Protein AF-A0A2S6TQC3-F1 (afdb_monomer_lite)

pLDDT: mean 96.2, std 5.89, range [50.94, 98.81]

Sequence (168 aa):
MTVRPLAVIIGCESFDFSDSEVEFFTKYNPFGLILFERNCRDQKQISALTHRFRSLVNRRDAPVLIDQEGGRVARLRPPNWRSMPPAIVFGQLFGKNIKVAEAAIKLNYRLIAEDLRLCGININCAPVLDLPIPGADDVIGDRALGSDAAQVVLLGLASCGGLASGGV

Structure (mmCIF, N/CA/C/O backbone):
data_AF-A0A2S6TQC3-F1
#
_entry.id   AF-A0A2S6TQC3-F1
#
loop_
_atom_site.group_PDB
_atom_site.id
_atom_site.type_symbol
_atom_site.label_atom_id
_atom_site.label_alt_id
_atom_site.label_comp_id
_atom_site.label_asym_id
_atom_site.label_entity_id
_atom_site.label_seq_id
_atom_site.pdbx_PDB_ins_code
_atom_site.Cartn_x
_atom_site.Cartn_y
_atom_site.Cartn_z
_atom_site.occupancy
_atom_site.B_iso_or_equiv
_atom_site.auth_seq_id
_atom_site.auth_comp_id
_atom_site.auth_asym_id
_atom_site.auth_atom_id
_atom_site.pdbx_PDB_model_num
ATOM 1 N N . MET A 1 1 ? -21.335 -14.752 19.919 1.00 50.94 1 MET A N 1
ATOM 2 C CA . MET A 1 1 ? -21.680 -15.069 18.516 1.00 50.94 1 MET A CA 1
ATOM 3 C C . MET A 1 1 ? -20.727 -14.295 17.626 1.00 50.94 1 MET A C 1
ATOM 5 O O . MET A 1 1 ? -20.636 -13.086 17.784 1.00 50.94 1 MET A O 1
ATOM 9 N N . THR A 1 2 ? -19.962 -14.962 16.765 1.00 56.38 2 THR A N 1
ATOM 10 C CA . THR A 1 2 ? -19.104 -14.293 15.779 1.00 56.38 2 THR A CA 1
ATOM 11 C C . THR A 1 2 ? -19.991 -13.709 14.682 1.00 56.38 2 THR A C 1
ATOM 13 O O . THR A 1 2 ? -20.508 -14.429 13.831 1.00 56.38 2 THR A O 1
ATOM 16 N N . VAL A 1 3 ? -20.226 -12.399 14.747 1.00 70.19 3 VAL A N 1
ATOM 17 C CA . VAL A 1 3 ? -20.947 -11.656 13.709 1.00 70.19 3 VAL A CA 1
ATOM 18 C C . VAL A 1 3 ? -20.105 -11.718 12.437 1.00 70.19 3 VAL A C 1
ATOM 20 O O . VAL A 1 3 ? -18.925 -11.363 12.468 1.00 70.19 3 VAL A O 1
ATOM 23 N N . ARG A 1 4 ? -20.678 -12.207 11.329 1.00 87.62 4 ARG A N 1
ATOM 24 C CA . ARG A 1 4 ? -19.997 -12.182 10.025 1.00 87.62 4 ARG A CA 1
ATOM 25 C C . ARG A 1 4 ? -19.600 -10.736 9.701 1.00 87.62 4 ARG A C 1
ATOM 27 O O . ARG A 1 4 ? -20.445 -9.861 9.888 1.00 87.62 4 ARG A O 1
ATOM 34 N N . PRO A 1 5 ? -18.369 -10.475 9.229 1.00 93.88 5 PRO A N 1
ATOM 35 C CA . PRO A 1 5 ? -17.974 -9.117 8.896 1.00 93.88 5 PRO A CA 1
ATOM 36 C C . PRO A 1 5 ? -18.886 -8.519 7.825 1.00 93.88 5 PRO A C 1
ATOM 38 O O . PRO A 1 5 ? -19.276 -9.221 6.887 1.00 93.88 5 PRO A O 1
ATOM 41 N N . LEU A 1 6 ? -19.200 -7.229 7.936 1.00 95.31 6 LEU A N 1
ATOM 42 C CA . LEU A 1 6 ? -19.865 -6.514 6.847 1.00 95.31 6 LEU A CA 1
ATOM 43 C C . LEU A 1 6 ? -18.926 -6.417 5.646 1.00 95.31 6 LEU A C 1
ATOM 45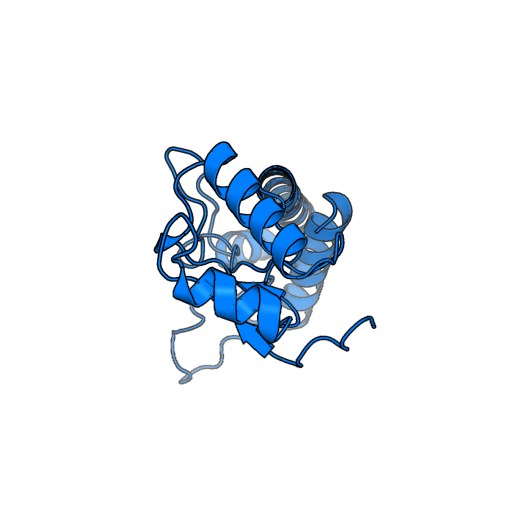 O O . LEU A 1 6 ? -17.730 -6.199 5.815 1.00 95.31 6 LEU A O 1
ATOM 49 N N . ALA A 1 7 ? -19.471 -6.505 4.433 1.00 96.12 7 ALA A N 1
ATOM 50 C CA . ALA A 1 7 ? -18.724 -6.365 3.181 1.00 96.12 7 ALA A CA 1
ATOM 51 C C . ALA A 1 7 ? -18.362 -4.893 2.881 1.00 96.12 7 ALA A C 1
ATOM 53 O O . ALA A 1 7 ? -18.694 -4.359 1.827 1.00 96.12 7 ALA A O 1
ATOM 54 N N . VAL A 1 8 ? -17.721 -4.221 3.840 1.00 96.88 8 VAL A N 1
ATOM 55 C CA . VAL A 1 8 ? -17.312 -2.815 3.768 1.00 96.88 8 VAL A CA 1
ATOM 56 C C . VAL A 1 8 ? -15.875 -2.684 4.257 1.00 96.88 8 VAL A C 1
ATOM 58 O O . VAL A 1 8 ? -15.522 -3.208 5.314 1.00 96.88 8 VAL A O 1
ATOM 61 N N . ILE A 1 9 ? -15.062 -1.957 3.495 1.00 98.25 9 ILE A N 1
ATOM 62 C CA . ILE A 1 9 ? -13.759 -1.447 3.923 1.00 98.25 9 ILE A CA 1
ATOM 63 C C . ILE A 1 9 ? -13.948 0.036 4.215 1.00 98.25 9 ILE A C 1
ATOM 65 O O . ILE A 1 9 ? -14.501 0.759 3.388 1.00 98.25 9 ILE A O 1
ATOM 69 N N . ILE A 1 10 ? -13.526 0.479 5.392 1.00 97.44 10 ILE A N 1
ATOM 70 C CA . ILE A 1 10 ? -13.772 1.844 5.863 1.00 97.44 10 ILE A CA 1
ATOM 71 C C . ILE A 1 10 ? -12.462 2.509 6.275 1.00 97.44 10 ILE A C 1
ATOM 73 O O . ILE A 1 10 ? -11.521 1.824 6.660 1.00 97.44 10 ILE A O 1
ATOM 77 N N . GLY A 1 11 ? -12.373 3.831 6.146 1.00 97.62 11 GLY A N 1
ATOM 78 C CA . GLY A 1 11 ? -11.247 4.606 6.670 1.00 97.62 11 GLY A CA 1
ATOM 79 C C . GLY A 1 11 ? -11.509 5.123 8.082 1.00 97.62 11 GLY A C 1
ATOM 80 O O . GLY A 1 11 ? -12.584 4.913 8.637 1.00 97.62 11 GLY A O 1
ATOM 81 N N . CYS A 1 12 ? -10.537 5.847 8.631 1.00 97.44 12 CYS A N 1
ATOM 82 C CA . CYS A 1 12 ? -10.700 6.618 9.862 1.00 97.44 12 CYS A CA 1
ATOM 83 C C . CYS A 1 12 ? -10.281 8.079 9.665 1.00 97.44 12 CYS A C 1
ATOM 85 O O . CYS A 1 12 ? -9.607 8.439 8.684 1.00 97.44 12 CYS A O 1
ATOM 87 N N . GLU A 1 13 ? -10.702 8.941 10.582 1.00 97.31 13 GLU A N 1
ATOM 88 C CA . GLU A 1 13 ? -10.504 10.384 10.444 1.00 97.31 13 GLU A CA 1
ATOM 89 C C . GLU A 1 13 ? -9.070 10.823 10.757 1.00 97.31 13 GLU A C 1
ATOM 91 O O . GLU A 1 13 ? -8.520 11.657 10.038 1.00 97.31 13 GLU A O 1
ATOM 96 N N . SER A 1 14 ? -8.445 10.239 11.784 1.00 97.50 14 SER A N 1
ATOM 97 C CA . SER A 1 14 ? -7.204 10.761 12.376 1.00 97.50 14 SER A CA 1
ATOM 98 C C . SER A 1 14 ? -6.172 9.663 12.689 1.00 97.50 14 SER A C 1
ATOM 100 O O . SER A 1 14 ? -6.230 8.558 12.143 1.00 97.50 14 SER A O 1
ATOM 102 N N . PHE A 1 15 ? -5.189 9.979 13.537 1.00 97.75 15 PHE A N 1
ATOM 103 C CA . PHE A 1 15 ? -4.133 9.075 14.014 1.00 97.75 15 PHE A CA 1
ATOM 104 C C . PHE A 1 15 ? -4.607 8.066 15.068 1.00 97.75 15 PHE A C 1
ATOM 106 O O . PHE A 1 15 ? -3.864 7.148 15.415 1.00 97.75 15 PHE A O 1
ATOM 113 N N . ASP A 1 16 ? -5.808 8.253 15.604 1.00 98.00 16 ASP A N 1
ATOM 114 C CA . ASP A 1 16 ? -6.462 7.324 16.515 1.00 98.00 16 ASP A CA 1
ATOM 115 C C . ASP A 1 16 ? -7.981 7.390 16.329 1.00 98.00 16 ASP A C 1
ATOM 117 O O . ASP A 1 16 ? -8.483 8.315 15.685 1.00 98.00 16 ASP A O 1
ATOM 121 N N . PHE A 1 17 ? -8.695 6.407 16.871 1.00 98.44 17 PHE A N 1
ATOM 122 C CA . PHE A 1 17 ? -10.147 6.325 16.752 1.00 98.44 17 PHE A CA 1
ATOM 123 C C . PHE A 1 17 ? -10.856 7.201 17.780 1.00 98.44 17 PHE A C 1
ATOM 125 O O . PHE A 1 17 ? -10.575 7.122 18.982 1.00 98.44 17 PHE A O 1
ATOM 132 N N . SER A 1 18 ? -11.817 7.973 17.287 1.00 98.31 18 SER A N 1
ATOM 133 C CA . SER A 1 18 ? -12.850 8.640 18.075 1.00 98.31 18 SER A CA 1
ATOM 134 C C . SER A 1 18 ? -13.798 7.632 18.735 1.00 98.31 18 SER A C 1
ATOM 136 O O . SER A 1 18 ? -13.870 6.464 18.345 1.00 98.31 18 SER A O 1
ATOM 138 N N . ASP A 1 19 ? -14.573 8.086 19.720 1.00 98.38 19 ASP A N 1
ATOM 139 C CA . ASP A 1 19 ? -15.548 7.232 20.409 1.00 98.38 19 ASP A CA 1
ATOM 140 C C . ASP A 1 19 ? -16.627 6.687 19.455 1.00 98.38 19 ASP A C 1
ATOM 142 O O . ASP A 1 19 ? -17.037 5.531 19.577 1.00 98.38 19 ASP A O 1
ATOM 146 N N . SER A 1 20 ? -17.037 7.475 18.455 1.00 98.06 20 SER A N 1
ATOM 147 C CA . SER A 1 20 ? -18.008 7.050 17.440 1.00 98.06 20 SER A CA 1
ATOM 148 C C . SER A 1 20 ? -17.445 5.969 16.514 1.00 98.06 20 SER A C 1
ATOM 150 O O . SER A 1 20 ? -18.141 5.001 16.206 1.00 98.06 20 SER A O 1
ATOM 152 N N . GLU A 1 21 ? -16.179 6.078 16.102 1.00 98.31 21 GLU A N 1
ATOM 153 C CA . GLU A 1 21 ? -15.493 5.039 15.323 1.00 98.31 21 GLU A CA 1
ATOM 154 C C . GLU A 1 21 ? -15.325 3.752 16.144 1.00 98.31 21 GLU A C 1
ATOM 156 O O . GLU A 1 21 ? -15.557 2.655 15.633 1.00 98.31 21 GLU A O 1
ATOM 161 N N . VAL A 1 22 ? -14.992 3.867 17.434 1.00 98.38 22 VAL A N 1
ATOM 162 C CA . VAL A 1 22 ? -14.899 2.724 18.357 1.00 98.38 22 VAL A CA 1
ATOM 163 C C . VAL A 1 22 ? -16.236 1.995 18.480 1.00 98.38 22 VAL A C 1
ATOM 165 O O . VAL A 1 22 ? -16.276 0.765 18.346 1.00 98.38 22 VAL A O 1
ATOM 168 N N . GLU A 1 23 ? -17.328 2.730 18.706 1.00 97.62 23 GLU A N 1
ATOM 169 C CA . GLU A 1 23 ? -18.676 2.160 18.754 1.00 97.62 23 GLU A CA 1
ATOM 170 C C . GLU A 1 23 ? -19.020 1.480 17.423 1.00 97.62 23 GLU A C 1
ATOM 172 O O . GLU A 1 23 ? -19.468 0.329 17.406 1.00 97.62 23 GLU A O 1
ATOM 177 N N . PHE A 1 24 ? -18.745 2.152 16.303 1.00 96.31 24 PHE A N 1
ATOM 178 C CA . PHE A 1 24 ? -19.023 1.636 14.970 1.00 96.31 24 PHE A CA 1
ATOM 179 C C . PHE A 1 24 ? -18.279 0.321 14.695 1.00 96.31 24 PHE A C 1
ATOM 181 O O . PHE A 1 24 ? -18.906 -0.667 14.306 1.00 96.31 24 PHE A O 1
ATOM 188 N N . PHE A 1 25 ? -16.964 0.262 14.923 1.00 97.12 25 PHE A N 1
ATOM 189 C CA . PHE A 1 25 ? -16.175 -0.945 14.657 1.00 97.12 25 PHE A CA 1
ATOM 190 C C . PHE A 1 25 ? -16.612 -2.123 15.523 1.00 97.12 25 PHE A C 1
ATOM 192 O O . PHE A 1 25 ? -16.744 -3.237 15.012 1.00 97.12 25 PHE A O 1
ATOM 199 N N . THR A 1 26 ? -16.898 -1.865 16.801 1.00 95.88 26 THR A N 1
ATOM 200 C CA . THR A 1 26 ? -17.348 -2.893 17.748 1.00 95.88 26 THR A CA 1
ATOM 201 C C . THR A 1 26 ? -18.725 -3.438 17.368 1.00 95.88 26 THR A C 1
ATOM 203 O O . THR A 1 26 ? -18.958 -4.646 17.414 1.00 95.88 26 THR A O 1
ATOM 206 N N . LYS A 1 27 ? -19.647 -2.555 16.971 1.00 95.44 27 LYS A N 1
ATOM 207 C CA . LYS A 1 27 ? -21.034 -2.914 16.658 1.00 95.44 27 LYS A CA 1
ATOM 208 C C . LYS A 1 27 ? -21.183 -3.582 15.295 1.00 95.44 27 LYS A C 1
ATOM 210 O O . LYS A 1 27 ? -21.953 -4.531 15.164 1.00 95.44 27 LYS A O 1
ATOM 215 N N . TYR A 1 28 ? -20.482 -3.074 14.284 1.00 95.56 28 TYR A N 1
ATOM 216 C CA . TYR A 1 28 ? -20.733 -3.430 12.889 1.00 95.56 28 TYR A CA 1
ATOM 217 C C . TYR A 1 28 ? -19.665 -4.330 12.265 1.00 95.56 28 TYR A C 1
ATOM 219 O O . TYR A 1 28 ? -19.940 -4.918 11.225 1.00 95.56 28 TYR A O 1
ATOM 227 N N . ASN A 1 29 ? -18.486 -4.492 12.879 1.00 95.56 29 ASN A N 1
ATOM 228 C CA . ASN A 1 29 ? -17.449 -5.424 12.420 1.00 95.56 29 ASN A CA 1
ATOM 229 C C . ASN A 1 29 ? -17.162 -5.326 10.892 1.00 95.56 29 ASN A C 1
ATOM 231 O O . ASN A 1 29 ? -17.408 -6.288 10.157 1.00 95.56 29 ASN A O 1
ATOM 235 N N . PRO A 1 30 ? -16.691 -4.177 10.365 1.00 97.12 30 PRO A N 1
ATOM 236 C CA . PRO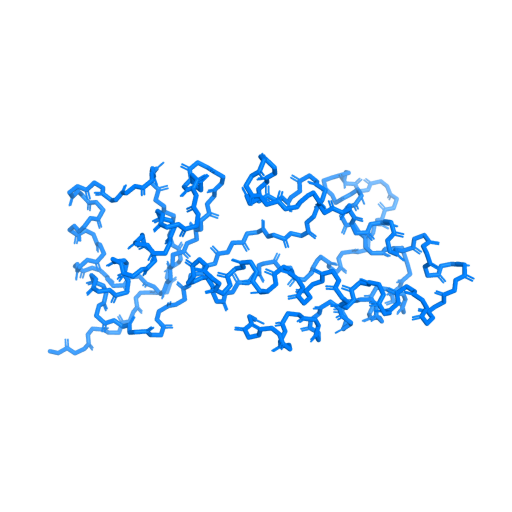 A 1 30 ? -16.425 -4.011 8.929 1.00 97.12 30 PRO A CA 1
ATOM 237 C C . PRO A 1 30 ? -15.326 -4.960 8.445 1.00 97.12 30 PRO A C 1
ATOM 239 O O . PRO A 1 30 ? -14.424 -5.276 9.213 1.00 97.12 30 PRO A O 1
ATOM 242 N N . PHE A 1 31 ? -15.342 -5.388 7.181 1.00 97.81 31 PHE A N 1
ATOM 243 C CA . PHE A 1 31 ? -14.366 -6.334 6.630 1.00 97.81 31 PHE A CA 1
ATOM 244 C C . PHE A 1 31 ? -12.922 -5.914 6.914 1.00 97.81 31 PHE A C 1
ATOM 246 O O . PHE A 1 31 ? -12.182 -6.733 7.461 1.00 97.81 31 PHE A O 1
ATOM 253 N N . GLY A 1 32 ? -12.568 -4.656 6.636 1.00 98.25 32 GLY A N 1
ATOM 254 C CA . GLY A 1 32 ? -11.221 -4.126 6.843 1.00 98.25 32 GLY A CA 1
AT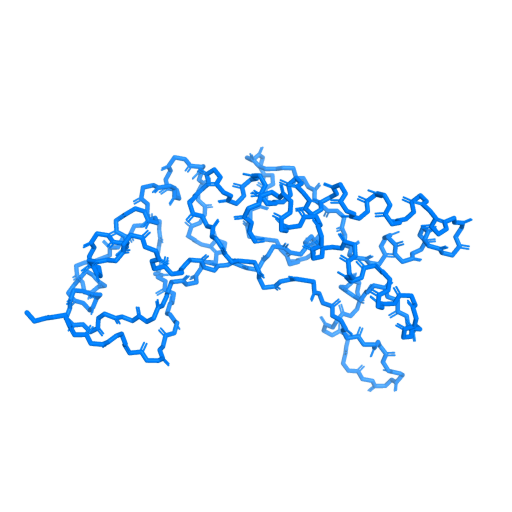OM 255 C C . GLY A 1 32 ? -11.164 -2.608 7.026 1.00 98.25 32 GLY A C 1
ATOM 256 O O . GLY A 1 32 ? -12.172 -1.909 6.901 1.00 98.25 32 GLY A O 1
ATOM 257 N N . LEU A 1 33 ? -9.960 -2.122 7.313 1.00 98.75 33 LEU A N 1
ATOM 258 C CA . LEU A 1 33 ? -9.622 -0.707 7.491 1.00 98.75 33 LEU A CA 1
ATOM 259 C C . LEU A 1 33 ? -8.709 -0.256 6.346 1.00 98.75 33 LEU A C 1
ATOM 261 O O . LEU A 1 33 ? -7.742 -0.949 6.058 1.00 98.75 33 LEU A O 1
ATOM 265 N N . ILE A 1 34 ? -8.959 0.890 5.714 1.00 98.81 34 ILE A N 1
ATOM 266 C CA . ILE A 1 34 ? -8.027 1.497 4.748 1.00 98.81 34 ILE A CA 1
ATOM 267 C C . ILE A 1 34 ? -7.417 2.776 5.321 1.00 98.81 34 ILE A C 1
ATOM 269 O O . ILE A 1 34 ? -8.131 3.653 5.808 1.00 98.81 34 ILE A O 1
ATOM 273 N N . LEU A 1 35 ? -6.088 2.877 5.278 1.00 98.81 35 LEU A N 1
ATOM 274 C CA . LEU A 1 35 ? -5.348 4.026 5.788 1.00 98.81 35 LEU A CA 1
ATOM 275 C C . LEU A 1 35 ? -5.016 5.021 4.675 1.00 98.81 35 LEU A C 1
ATOM 277 O O . LEU A 1 35 ? -4.620 4.654 3.569 1.00 98.81 35 LEU A O 1
ATOM 281 N N . PHE A 1 36 ? -5.118 6.302 5.013 1.00 98.62 36 PHE A N 1
ATOM 282 C CA . PHE A 1 36 ? -4.709 7.427 4.182 1.00 98.62 36 PHE A CA 1
ATOM 283 C C . PHE A 1 36 ? -3.558 8.188 4.845 1.00 98.62 36 PHE A C 1
ATOM 285 O O . PHE A 1 36 ? -3.251 7.977 6.012 1.00 98.62 36 PHE A O 1
ATOM 292 N N . GLU A 1 37 ? -2.955 9.135 4.122 1.00 97.44 37 GLU A N 1
ATOM 293 C CA . GLU A 1 37 ? -1.836 9.954 4.623 1.00 97.44 37 GLU A CA 1
ATOM 294 C C . GLU A 1 37 ? -2.151 10.634 5.969 1.00 97.44 37 GLU A C 1
ATOM 296 O O . GLU A 1 37 ? -1.333 10.610 6.884 1.00 97.44 37 GLU A O 1
ATOM 301 N N . ARG A 1 38 ? -3.382 11.133 6.146 1.00 97.50 38 ARG A N 1
ATOM 302 C CA . ARG A 1 38 ? -3.857 11.734 7.409 1.00 97.50 38 ARG A CA 1
ATOM 303 C C . ARG A 1 38 ? -3.866 10.781 8.615 1.00 97.50 38 ARG A C 1
ATOM 305 O O . ARG A 1 38 ? -4.021 11.239 9.739 1.00 97.50 38 ARG A O 1
ATOM 312 N N . ASN A 1 39 ? -3.727 9.473 8.397 1.00 98.44 39 ASN A N 1
ATOM 313 C CA . ASN A 1 39 ? -3.696 8.452 9.447 1.00 98.44 39 ASN A CA 1
ATOM 314 C C . ASN A 1 39 ? -2.263 7.997 9.781 1.00 98.44 39 ASN A C 1
ATOM 316 O O . ASN A 1 39 ? -2.076 7.186 10.691 1.00 98.44 39 ASN A O 1
ATOM 320 N N . CYS A 1 40 ? -1.257 8.504 9.058 1.00 98.06 40 CYS A N 1
ATOM 321 C CA . CYS A 1 40 ? 0.119 8.022 9.098 1.00 98.06 40 CYS A CA 1
ATOM 322 C C . CYS A 1 40 ? 1.057 9.060 9.722 1.00 98.06 40 CYS A C 1
ATOM 324 O O . CYS A 1 40 ? 1.590 9.922 9.026 1.00 98.06 40 CYS A O 1
ATOM 326 N N . ARG A 1 41 ? 1.305 8.958 11.033 1.00 97.56 41 ARG A N 1
ATOM 327 C CA . ARG A 1 41 ? 2.306 9.797 11.708 1.00 97.56 41 ARG A CA 1
ATOM 328 C C . ARG A 1 41 ? 3.676 9.131 11.740 1.00 97.56 41 ARG A C 1
ATOM 330 O O . ARG A 1 41 ? 4.646 9.675 11.226 1.00 97.56 41 ARG A O 1
ATOM 337 N N . ASP A 1 42 ? 3.754 7.957 12.353 1.00 98.19 42 ASP A N 1
ATOM 338 C CA . ASP A 1 42 ? 4.989 7.202 12.569 1.00 98.19 42 ASP A CA 1
ATOM 339 C C . ASP A 1 42 ? 4.677 5.702 12.723 1.00 98.19 42 ASP A C 1
ATOM 341 O O . ASP A 1 42 ? 3.530 5.319 12.964 1.00 98.19 42 ASP A O 1
ATOM 345 N N . GLN A 1 43 ? 5.689 4.838 12.594 1.00 98.44 43 GLN A N 1
ATOM 346 C CA . GLN A 1 43 ? 5.504 3.381 12.655 1.00 98.44 43 GLN A CA 1
ATOM 347 C C . GLN A 1 43 ? 4.822 2.920 13.955 1.00 98.44 43 GLN A C 1
ATOM 349 O O . GLN A 1 43 ? 3.960 2.039 13.924 1.00 98.44 43 GLN A O 1
ATOM 354 N N . LYS A 1 44 ? 5.192 3.501 15.106 1.00 98.50 44 LYS A N 1
ATOM 355 C CA . LYS A 1 44 ? 4.657 3.099 16.415 1.00 98.50 44 LYS A CA 1
ATOM 356 C C . LYS A 1 44 ? 3.171 3.437 16.515 1.00 98.50 44 LYS A C 1
ATOM 358 O O . LYS A 1 44 ? 2.390 2.610 16.980 1.00 98.50 44 LYS A O 1
ATOM 363 N N . GLN A 1 45 ? 2.784 4.626 16.064 1.00 98.56 45 GLN A N 1
ATOM 364 C CA . GLN A 1 45 ? 1.394 5.063 16.027 1.00 98.56 45 GLN A CA 1
ATOM 365 C C . GLN A 1 45 ? 0.556 4.186 15.094 1.00 98.56 45 GLN A C 1
ATOM 367 O O . GLN A 1 45 ? -0.497 3.711 15.514 1.00 98.56 45 GLN A O 1
ATOM 372 N N . ILE A 1 46 ? 1.024 3.914 13.874 1.00 98.69 46 ILE A N 1
ATOM 373 C CA . ILE A 1 46 ? 0.254 3.106 12.917 1.00 98.69 46 ILE A CA 1
ATOM 374 C C . ILE A 1 46 ? 0.102 1.668 13.432 1.00 98.69 46 ILE A C 1
ATOM 376 O O . ILE A 1 46 ? -0.993 1.114 13.399 1.00 98.69 46 ILE A O 1
ATOM 380 N N . SER A 1 47 ? 1.164 1.082 13.992 1.00 98.69 47 SER A N 1
ATOM 381 C CA . SER A 1 47 ? 1.110 -0.250 14.611 1.00 98.69 47 SER A CA 1
ATOM 382 C C . SER A 1 47 ? 0.077 -0.323 15.748 1.00 98.69 47 SER A C 1
ATOM 384 O O . SER A 1 47 ? -0.703 -1.275 15.824 1.00 98.69 47 SER A O 1
ATOM 386 N N . ALA A 1 48 ? -0.004 0.714 16.591 1.00 98.69 48 ALA A N 1
ATOM 387 C CA . ALA A 1 48 ? -1.026 0.803 17.634 1.00 98.69 48 ALA A CA 1
ATOM 388 C C . ALA A 1 48 ? -2.445 0.919 17.049 1.00 98.69 48 ALA A C 1
ATOM 390 O O . ALA A 1 48 ? -3.350 0.221 17.507 1.00 98.69 48 ALA A O 1
ATOM 391 N N . LEU A 1 49 ? -2.629 1.737 16.007 1.00 98.75 49 LEU A N 1
ATOM 392 C CA . LEU A 1 49 ? -3.909 1.921 15.318 1.00 98.75 49 LE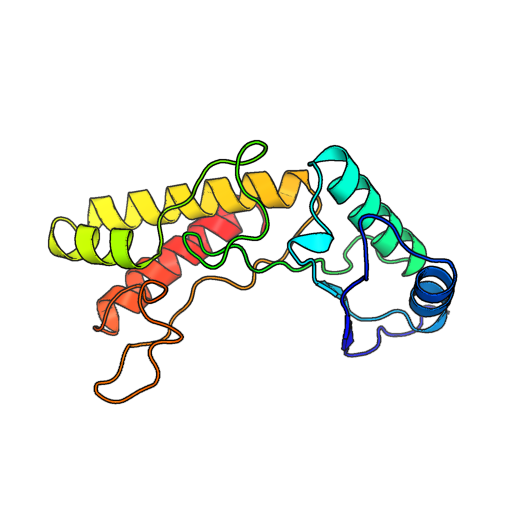U A CA 1
ATOM 393 C C . LEU A 1 49 ? -4.421 0.608 14.703 1.00 98.75 49 LEU A C 1
ATOM 395 O O . LEU A 1 49 ? -5.568 0.214 14.927 1.00 98.75 49 LEU A O 1
ATOM 399 N N . THR A 1 50 ? -3.566 -0.112 13.969 1.00 98.69 50 THR A N 1
ATOM 400 C CA . THR A 1 50 ? -3.939 -1.382 13.321 1.00 98.69 50 THR A CA 1
ATOM 401 C C . THR A 1 50 ? -4.229 -2.484 14.339 1.00 98.69 50 THR A C 1
ATOM 403 O O . THR A 1 50 ? -5.166 -3.269 14.160 1.00 98.69 50 THR A O 1
ATOM 406 N N . HIS A 1 51 ? -3.481 -2.525 15.445 1.00 98.56 51 HIS A N 1
ATOM 407 C CA . HIS A 1 51 ? -3.749 -3.439 16.553 1.00 98.56 51 HIS A CA 1
ATOM 408 C C . HIS A 1 51 ? -5.074 -3.118 17.261 1.00 98.56 51 HIS A C 1
ATOM 410 O O . HIS A 1 51 ? -5.860 -4.029 17.551 1.00 98.56 51 HIS A O 1
ATOM 416 N N . ARG A 1 52 ? -5.355 -1.829 17.498 1.00 98.50 52 ARG A N 1
ATOM 417 C CA . ARG A 1 52 ? -6.611 -1.366 18.099 1.00 98.50 52 ARG A CA 1
ATOM 418 C C . ARG A 1 52 ? -7.800 -1.743 17.221 1.00 98.50 52 ARG A C 1
ATOM 420 O O . ARG A 1 52 ? -8.760 -2.300 17.741 1.00 98.50 52 ARG A O 1
ATOM 427 N N . PHE A 1 53 ? -7.709 -1.553 15.902 1.00 98.62 53 PHE A N 1
ATOM 428 C CA . PHE A 1 53 ? -8.766 -1.948 14.964 1.00 98.62 53 PHE A CA 1
ATOM 429 C C . PHE A 1 53 ? -9.099 -3.436 15.088 1.00 98.62 53 PHE A C 1
ATOM 431 O O . PHE A 1 53 ? -10.240 -3.784 15.380 1.00 98.62 53 PHE A O 1
ATOM 438 N N . ARG A 1 54 ? -8.088 -4.307 14.954 1.00 98.31 54 ARG A N 1
ATOM 439 C CA . ARG A 1 54 ? -8.231 -5.773 15.061 1.00 98.31 54 ARG A CA 1
ATOM 440 C C . ARG A 1 54 ? -8.827 -6.220 16.395 1.00 98.31 54 ARG A C 1
ATOM 442 O O . ARG A 1 54 ? -9.587 -7.187 16.429 1.00 98.31 54 ARG A O 1
ATOM 449 N N . SER A 1 55 ? -8.500 -5.507 17.471 1.00 98.00 55 SER A N 1
ATOM 450 C CA . SER A 1 55 ? -9.065 -5.742 18.802 1.00 98.00 55 SER A CA 1
ATOM 451 C C . SER A 1 55 ? -10.551 -5.379 18.864 1.00 98.00 55 SER A C 1
ATOM 453 O O . SER A 1 55 ? -11.345 -6.190 19.329 1.00 98.00 55 SER A O 1
ATOM 455 N N . LEU A 1 56 ? -10.944 -4.214 18.334 1.00 97.44 56 LEU A N 1
ATOM 456 C CA . LEU A 1 56 ? -12.342 -3.757 18.306 1.00 97.44 56 LEU A CA 1
ATOM 457 C C . LEU A 1 56 ? -13.241 -4.673 17.470 1.00 97.44 56 LEU A C 1
ATOM 459 O O . LEU A 1 56 ? -14.355 -4.990 17.875 1.00 97.44 56 LEU A O 1
ATOM 463 N N . VAL A 1 57 ? -12.738 -5.152 16.331 1.00 97.00 57 VAL A N 1
ATOM 464 C CA . VAL A 1 57 ? -13.473 -6.083 15.460 1.00 97.00 57 VAL A CA 1
ATOM 465 C C . VAL A 1 57 ? -13.317 -7.556 15.867 1.00 97.00 57 VAL A C 1
ATOM 467 O O . VAL A 1 57 ? -13.842 -8.441 15.190 1.00 97.00 57 VAL A O 1
ATOM 470 N N . ASN A 1 58 ? -12.569 -7.832 16.944 1.00 96.06 58 ASN A N 1
ATOM 471 C CA . ASN A 1 58 ? -12.244 -9.164 17.462 1.00 96.06 58 ASN A CA 1
ATOM 472 C C . ASN A 1 58 ? -11.766 -10.163 16.381 1.00 96.06 58 ASN A C 1
ATOM 474 O O . ASN A 1 58 ? -12.179 -11.325 16.349 1.00 96.06 58 ASN A O 1
ATOM 478 N N . ARG A 1 59 ? -10.899 -9.705 15.468 1.00 95.75 59 ARG A N 1
ATOM 479 C CA . ARG A 1 59 ? -10.310 -10.513 14.386 1.00 95.75 59 ARG A CA 1
ATOM 480 C C . ARG A 1 59 ? -8.840 -10.164 14.214 1.00 95.75 59 ARG A C 1
ATOM 482 O O . ARG A 1 59 ? -8.493 -9.083 13.743 1.00 95.75 59 ARG A O 1
ATOM 489 N N . ARG A 1 60 ? -7.964 -11.102 14.580 1.00 95.00 60 ARG A N 1
ATOM 490 C CA . ARG A 1 60 ? -6.501 -10.929 14.496 1.00 95.00 60 ARG A CA 1
ATOM 491 C C . ARG A 1 60 ? -5.996 -10.800 13.058 1.00 95.00 60 ARG A C 1
ATOM 493 O O . ARG A 1 60 ? -4.948 -10.208 12.840 1.00 95.00 60 ARG A O 1
ATOM 500 N N . ASP A 1 61 ? -6.739 -11.344 12.107 1.00 94.12 61 ASP A N 1
ATOM 501 C CA . ASP A 1 61 ? -6.451 -11.371 10.677 1.00 94.12 61 ASP A CA 1
ATOM 502 C C . ASP A 1 61 ? -7.229 -10.308 9.887 1.00 94.12 61 ASP A C 1
ATOM 504 O O . ASP A 1 61 ? -7.143 -10.293 8.660 1.00 94.12 61 ASP A O 1
ATOM 508 N N . ALA A 1 62 ? -7.964 -9.401 10.555 1.00 97.62 62 ALA A N 1
ATOM 509 C CA . ALA A 1 62 ? -8.722 -8.367 9.853 1.00 97.62 62 ALA A CA 1
ATOM 510 C C . ALA A 1 62 ? -7.794 -7.552 8.926 1.00 97.62 62 ALA A C 1
ATOM 512 O O . ALA A 1 62 ? -6.753 -7.056 9.394 1.00 97.62 62 ALA A O 1
ATOM 513 N N . PRO A 1 63 ? -8.152 -7.422 7.633 1.00 98.25 63 PRO A N 1
ATOM 514 C CA . PRO A 1 63 ? -7.385 -6.653 6.670 1.00 98.25 63 PRO A CA 1
ATOM 515 C C . PRO A 1 63 ? -7.202 -5.191 7.064 1.00 98.25 63 PRO A C 1
ATOM 517 O O . PRO A 1 63 ? -8.152 -4.511 7.462 1.00 98.25 63 PRO A O 1
ATOM 520 N N . VAL A 1 64 ? -5.978 -4.709 6.881 1.00 98.75 64 VAL A N 1
ATOM 521 C CA . VAL A 1 64 ? -5.637 -3.293 6.871 1.00 98.75 64 VAL A CA 1
ATOM 522 C C . VAL A 1 64 ? -4.941 -2.989 5.551 1.00 98.75 64 VAL A C 1
ATOM 524 O O . VAL A 1 64 ? -3.917 -3.596 5.232 1.00 98.75 64 VAL A O 1
ATOM 527 N N . LEU A 1 65 ? -5.529 -2.062 4.804 1.00 98.81 65 LEU A N 1
ATOM 528 C CA . LEU A 1 65 ? -5.171 -1.687 3.447 1.00 98.81 65 LEU A CA 1
ATOM 529 C C . LEU A 1 65 ? -4.486 -0.318 3.416 1.00 98.81 65 LEU A C 1
ATOM 531 O O . LEU A 1 65 ? -4.723 0.533 4.278 1.00 98.81 65 LEU A O 1
ATOM 535 N N . ILE A 1 66 ? -3.694 -0.084 2.377 1.00 98.81 66 ILE A N 1
ATOM 536 C CA . ILE A 1 66 ? -3.112 1.219 2.047 1.00 98.81 66 ILE A CA 1
ATOM 537 C C . ILE A 1 66 ? -2.846 1.308 0.539 1.00 98.81 66 ILE A C 1
ATOM 539 O O . ILE A 1 66 ? -2.646 0.279 -0.102 1.00 98.81 66 ILE A O 1
ATOM 543 N N . ASP A 1 67 ? -2.764 2.522 -0.011 1.00 98.44 67 ASP A N 1
ATOM 544 C CA . ASP A 1 67 ? -2.211 2.752 -1.354 1.00 98.44 67 ASP A CA 1
ATOM 545 C C . ASP A 1 67 ? -0.737 3.179 -1.260 1.00 98.44 67 ASP A C 1
ATOM 547 O O . ASP A 1 67 ? -0.420 4.343 -0.982 1.00 98.44 67 ASP A O 1
ATOM 551 N N . GLN A 1 68 ? 0.177 2.240 -1.487 1.00 98.50 68 GLN A N 1
ATOM 552 C CA . GLN A 1 68 ? 1.617 2.474 -1.442 1.00 98.50 68 GLN A CA 1
ATOM 553 C C . GLN A 1 68 ? 2.279 1.993 -2.742 1.00 98.50 68 GLN A C 1
ATOM 555 O O . GLN A 1 68 ? 2.899 0.932 -2.784 1.00 98.50 68 GLN A O 1
ATOM 560 N N . GLU A 1 69 ? 2.136 2.777 -3.812 1.00 97.81 69 GLU A N 1
ATOM 561 C CA . GLU A 1 69 ? 2.697 2.491 -5.144 1.00 97.81 69 GLU A CA 1
ATOM 562 C C . GLU A 1 69 ? 4.125 3.045 -5.291 1.00 97.81 69 GLU A C 1
ATOM 564 O O . GLU A 1 69 ? 5.023 2.378 -5.809 1.00 97.81 69 GLU A O 1
ATOM 569 N N . GLY A 1 70 ? 4.331 4.277 -4.816 1.00 96.25 70 GLY A N 1
ATOM 570 C CA . GLY A 1 70 ? 5.505 5.102 -5.097 1.00 96.25 70 GLY A CA 1
ATOM 571 C C . GLY A 1 70 ? 5.145 6.375 -5.869 1.00 96.25 70 GLY A C 1
ATOM 572 O O . GLY A 1 70 ? 4.023 6.548 -6.347 1.00 96.25 70 GLY A O 1
ATOM 573 N N . GLY A 1 71 ? 6.088 7.314 -5.959 1.00 96.19 71 GLY A N 1
ATOM 574 C CA . GLY A 1 71 ? 5.844 8.619 -6.572 1.00 96.19 71 GLY A CA 1
ATOM 575 C C . GLY A 1 71 ? 4.692 9.368 -5.894 1.00 96.19 71 GLY A C 1
ATOM 576 O O . GLY A 1 71 ? 4.705 9.589 -4.682 1.00 96.19 71 GLY A O 1
ATOM 577 N N . ARG A 1 72 ? 3.686 9.767 -6.680 1.00 95.81 72 ARG A N 1
ATOM 578 C CA . ARG A 1 72 ? 2.549 10.570 -6.199 1.00 95.81 72 ARG A CA 1
ATOM 579 C C . ARG A 1 72 ? 1.597 9.783 -5.287 1.00 95.81 72 ARG A C 1
ATOM 581 O O . ARG A 1 72 ? 0.994 10.381 -4.391 1.00 95.81 72 ARG A O 1
ATOM 588 N N . VAL A 1 73 ? 1.488 8.461 -5.460 1.00 97.50 73 VAL A N 1
ATOM 589 C CA . VAL A 1 73 ? 0.618 7.592 -4.647 1.00 97.50 73 VAL A CA 1
ATOM 590 C C . VAL A 1 73 ? 1.454 6.829 -3.624 1.00 97.50 73 VAL A C 1
ATOM 592 O O . VAL A 1 73 ? 1.915 5.709 -3.825 1.00 97.50 73 VAL A O 1
ATOM 595 N N . ALA A 1 74 ? 1.672 7.497 -2.500 1.00 97.81 74 ALA A N 1
ATOM 596 C CA . ALA A 1 74 ? 2.386 6.982 -1.344 1.00 97.81 74 ALA A CA 1
ATOM 597 C C . ALA A 1 74 ? 1.794 7.651 -0.104 1.00 97.81 74 ALA A C 1
ATOM 599 O O . ALA A 1 74 ? 1.719 8.881 -0.079 1.00 97.81 74 ALA A O 1
ATOM 600 N N . ARG A 1 75 ? 1.355 6.885 0.900 1.00 98.31 75 ARG A N 1
ATOM 601 C CA . ARG A 1 75 ? 0.863 7.443 2.177 1.00 98.31 75 ARG A CA 1
ATOM 602 C C . ARG A 1 75 ? 1.975 7.499 3.219 1.00 98.31 75 ARG A C 1
ATOM 604 O O . ARG A 1 75 ? 2.075 8.477 3.949 1.00 98.31 75 ARG A O 1
ATOM 611 N N . LEU A 1 76 ? 2.845 6.489 3.235 1.00 98.19 76 LEU A N 1
ATOM 612 C CA . LEU A 1 76 ? 4.087 6.488 4.004 1.00 98.19 76 LEU A CA 1
ATOM 613 C C . LEU A 1 76 ? 5.163 7.239 3.210 1.00 98.19 76 LEU A C 1
ATOM 615 O O . LEU A 1 76 ? 5.484 6.848 2.083 1.00 98.19 76 LEU A O 1
ATOM 619 N N . ARG A 1 77 ? 5.673 8.346 3.765 1.00 96.06 77 ARG A N 1
ATOM 620 C CA . ARG A 1 77 ? 6.558 9.310 3.082 1.00 96.06 77 ARG A CA 1
ATOM 621 C C . ARG A 1 77 ? 7.742 9.758 3.960 1.00 96.06 77 ARG A C 1
ATOM 623 O O . ARG A 1 77 ? 7.702 9.589 5.180 1.00 96.06 77 ARG A O 1
ATOM 630 N N . PRO A 1 78 ? 8.790 10.367 3.375 1.00 96.19 78 PRO A N 1
ATOM 631 C CA . PRO A 1 78 ? 9.823 11.050 4.149 1.00 96.19 78 PRO A CA 1
ATOM 632 C C . PRO A 1 78 ? 9.238 12.076 5.138 1.00 96.19 78 PRO A C 1
ATOM 634 O O . PRO A 1 78 ? 8.205 12.678 4.844 1.00 96.19 78 PRO A O 1
ATOM 637 N N . PRO A 1 79 ? 9.893 12.305 6.291 1.00 95.75 79 PRO A N 1
ATOM 638 C CA . PRO A 1 79 ? 11.220 11.797 6.665 1.00 95.75 79 PRO A CA 1
ATOM 639 C C . PRO A 1 79 ? 11.223 10.384 7.270 1.00 95.75 79 PRO A C 1
ATOM 641 O O . PRO A 1 79 ? 12.289 9.797 7.418 1.00 95.75 79 PRO A O 1
ATOM 644 N N . ASN A 1 80 ? 10.058 9.836 7.617 1.00 96.06 80 ASN A N 1
ATOM 645 C CA . ASN A 1 80 ? 9.967 8.579 8.368 1.00 96.06 80 ASN A CA 1
ATOM 646 C C . ASN A 1 80 ? 10.149 7.336 7.491 1.00 96.06 80 ASN A C 1
ATOM 648 O O . ASN A 1 80 ? 10.594 6.302 7.980 1.00 96.06 80 ASN A O 1
ATOM 652 N N . TRP A 1 81 ? 9.830 7.445 6.202 1.00 97.69 81 TRP A N 1
ATOM 653 C CA . TRP A 1 81 ? 9.994 6.372 5.226 1.00 97.69 81 TRP A CA 1
ATOM 654 C C . TRP A 1 81 ? 10.789 6.848 4.019 1.00 97.69 81 TRP A C 1
ATOM 656 O O . TRP A 1 81 ? 10.875 8.042 3.725 1.00 97.69 81 TRP A O 1
ATOM 666 N N . ARG A 1 82 ? 11.371 5.898 3.288 1.00 96.25 82 ARG A N 1
ATOM 667 C CA . ARG A 1 82 ? 12.107 6.195 2.057 1.00 96.25 82 ARG A CA 1
ATOM 668 C C . ARG A 1 82 ? 11.184 6.799 0.996 1.00 96.25 82 ARG A C 1
ATOM 670 O O . ARG A 1 82 ? 10.021 6.421 0.869 1.00 96.25 82 ARG A O 1
ATOM 677 N N . SER A 1 83 ? 11.735 7.690 0.176 1.00 96.12 83 SER A N 1
ATOM 678 C CA . SER A 1 83 ? 11.066 8.082 -1.064 1.00 96.12 83 SER A CA 1
ATOM 679 C C . SER A 1 83 ? 11.122 6.923 -2.061 1.00 96.12 83 SER A C 1
ATOM 681 O O . SER A 1 83 ? 12.155 6.265 -2.203 1.00 96.12 83 SER A O 1
ATOM 683 N N . MET A 1 84 ? 10.009 6.666 -2.741 1.00 95.25 84 MET A N 1
ATOM 684 C CA . MET A 1 84 ? 9.887 5.616 -3.751 1.00 95.25 84 MET A CA 1
ATOM 685 C C . MET A 1 84 ? 9.683 6.238 -5.125 1.00 95.25 84 MET A C 1
ATOM 687 O O . MET A 1 84 ? 8.888 7.174 -5.244 1.00 95.25 84 MET A O 1
ATOM 691 N N . PRO A 1 85 ? 10.352 5.724 -6.168 1.00 97.06 85 PRO A N 1
ATOM 692 C CA . PRO A 1 85 ? 10.143 6.224 -7.516 1.00 97.06 85 PRO A CA 1
ATOM 693 C C . PRO A 1 85 ? 8.719 5.899 -8.003 1.00 97.06 85 PRO A C 1
ATOM 695 O O . PRO A 1 85 ? 8.144 4.894 -7.575 1.00 97.06 85 PRO A O 1
ATOM 698 N N . PRO A 1 86 ? 8.148 6.713 -8.909 1.00 97.75 86 PRO A N 1
ATOM 699 C CA . PRO A 1 86 ? 6.938 6.336 -9.629 1.00 97.75 86 PRO A CA 1
ATOM 700 C C . PRO A 1 86 ? 7.196 5.115 -10.526 1.00 97.75 86 PRO A C 1
ATOM 702 O O . PRO A 1 86 ? 8.326 4.870 -10.964 1.00 97.75 86 PRO A O 1
ATOM 705 N N . ALA A 1 87 ? 6.140 4.358 -10.823 1.00 97.69 87 ALA A N 1
ATOM 706 C CA . ALA A 1 87 ? 6.215 3.090 -11.549 1.00 97.69 87 ALA A CA 1
ATOM 707 C C . ALA A 1 87 ? 6.874 3.217 -12.937 1.00 97.69 87 ALA A C 1
ATOM 709 O O . ALA A 1 87 ? 7.631 2.331 -13.347 1.00 97.69 87 ALA A O 1
ATOM 710 N N . ILE A 1 88 ? 6.671 4.353 -13.617 1.00 97.06 88 ILE A N 1
ATOM 711 C CA . ILE A 1 88 ? 7.237 4.621 -14.944 1.00 97.06 88 ILE A CA 1
ATOM 712 C C . ILE A 1 88 ? 8.770 4.540 -14.977 1.00 97.06 88 ILE A C 1
ATOM 714 O O . ILE A 1 88 ? 9.343 4.189 -16.006 1.00 97.06 88 ILE A O 1
ATOM 718 N N . VAL A 1 89 ? 9.455 4.796 -13.855 1.00 98.19 89 VAL A N 1
ATOM 719 C CA . VAL A 1 89 ? 10.923 4.691 -13.763 1.00 98.19 89 VAL A CA 1
ATOM 720 C C . VAL A 1 89 ? 11.380 3.252 -14.010 1.00 98.19 89 VAL A C 1
ATOM 722 O O . VAL A 1 89 ? 12.363 3.024 -14.717 1.00 98.19 89 VAL A O 1
ATOM 725 N N . PHE A 1 90 ? 10.646 2.267 -13.487 1.00 98.44 90 PHE A N 1
ATOM 726 C CA . PHE A 1 90 ? 10.930 0.855 -13.746 1.00 98.44 90 PHE A CA 1
ATOM 727 C C . PHE A 1 90 ? 10.592 0.474 -15.190 1.00 98.44 90 PHE A C 1
ATOM 729 O O . PHE A 1 90 ? 11.334 -0.289 -15.806 1.00 98.44 90 PHE A O 1
ATOM 736 N N . GLY A 1 91 ? 9.538 1.062 -15.761 1.00 97.38 91 GLY A N 1
ATOM 737 C CA . GLY A 1 91 ? 9.203 0.895 -17.175 1.00 97.38 91 GLY A CA 1
ATOM 738 C C . GLY A 1 91 ? 10.283 1.425 -18.123 1.00 97.38 91 GLY A C 1
ATOM 739 O O . GLY A 1 91 ? 10.670 0.763 -19.083 1.00 97.38 91 GLY A O 1
ATOM 740 N N . GLN A 1 92 ? 10.855 2.589 -17.825 1.00 97.56 92 GLN A N 1
ATOM 741 C CA . GLN A 1 92 ? 11.983 3.140 -18.583 1.00 97.56 92 GLN A CA 1
ATOM 742 C C . GLN A 1 92 ? 13.242 2.274 -18.449 1.00 97.56 92 GLN A C 1
ATOM 744 O O . GLN A 1 92 ? 14.005 2.122 -19.405 1.00 97.56 92 GLN A O 1
ATOM 749 N N . LEU A 1 93 ? 13.468 1.698 -17.265 1.00 98.06 93 LEU A N 1
ATOM 750 C CA . LEU A 1 93 ? 14.564 0.763 -17.032 1.00 98.06 93 LEU A CA 1
ATOM 751 C C . LEU A 1 93 ? 14.367 -0.541 -17.814 1.00 98.06 93 LEU A C 1
ATOM 753 O O . LEU A 1 93 ? 15.345 -1.080 -18.328 1.00 98.06 93 LEU A O 1
ATOM 757 N N . PHE A 1 94 ? 13.124 -1.006 -17.973 1.00 97.69 94 PHE A N 1
ATOM 758 C CA . PHE A 1 94 ? 12.789 -2.200 -18.753 1.00 97.69 94 PHE A CA 1
ATOM 759 C C . PHE A 1 94 ? 13.229 -2.063 -20.213 1.00 97.69 94 PHE A C 1
ATOM 761 O O . PHE A 1 94 ? 13.882 -2.965 -20.736 1.00 97.69 94 PHE A O 1
ATOM 768 N N . GLY A 1 95 ? 12.990 -0.898 -20.826 1.00 94.81 95 GLY A N 1
ATOM 769 C CA . GLY A 1 95 ? 13.451 -0.596 -22.188 1.00 94.81 95 GLY A CA 1
ATOM 770 C C . GLY A 1 95 ? 14.977 -0.589 -22.358 1.00 94.81 95 GLY A C 1
ATOM 771 O O . GLY A 1 95 ? 15.468 -0.694 -23.478 1.00 94.81 95 GLY A O 1
ATOM 772 N N . LYS A 1 96 ? 15.742 -0.491 -21.260 1.00 97.38 96 LYS A N 1
ATOM 773 C CA . LYS A 1 96 ? 17.214 -0.550 -21.266 1.00 97.38 96 LYS A CA 1
ATOM 774 C C . LYS A 1 96 ? 17.738 -1.942 -20.927 1.00 97.38 96 LYS A C 1
ATOM 776 O O . LYS A 1 96 ? 18.683 -2.417 -21.549 1.00 97.38 96 LYS A O 1
ATOM 781 N N . ASN A 1 97 ? 17.172 -2.572 -19.900 1.00 98.12 97 ASN A N 1
ATOM 782 C CA . ASN A 1 97 ? 17.546 -3.904 -19.451 1.00 98.12 97 ASN A CA 1
ATOM 783 C C . ASN A 1 97 ? 16.411 -4.539 -18.635 1.00 98.12 97 ASN A C 1
ATOM 785 O O . ASN A 1 97 ? 16.194 -4.203 -17.469 1.00 98.12 97 ASN A O 1
ATOM 789 N N . ILE A 1 98 ? 15.752 -5.524 -19.243 1.00 98.06 98 ILE A N 1
ATOM 790 C CA . ILE A 1 98 ? 14.610 -6.244 -18.670 1.00 98.06 98 ILE A CA 1
ATOM 791 C C . ILE A 1 98 ? 14.946 -6.861 -17.305 1.00 98.06 98 ILE A C 1
ATOM 793 O O . ILE A 1 98 ? 14.221 -6.644 -16.336 1.00 98.06 98 ILE A O 1
ATOM 797 N N . LYS A 1 99 ? 16.073 -7.581 -17.196 1.00 98.31 99 LYS A N 1
ATOM 798 C CA . LYS A 1 99 ? 16.458 -8.285 -15.958 1.00 98.31 99 LYS A CA 1
ATOM 799 C C . LYS A 1 99 ? 16.716 -7.318 -14.806 1.00 98.31 99 LYS A C 1
ATOM 801 O O . LYS A 1 99 ? 16.361 -7.599 -13.665 1.00 98.31 99 LYS A O 1
ATOM 806 N N . VAL A 1 100 ? 17.343 -6.180 -15.102 1.00 98.50 100 VAL A N 1
ATOM 807 C CA . VAL A 1 100 ? 17.624 -5.152 -14.092 1.00 98.50 100 VAL A CA 1
ATOM 808 C C . VAL A 1 100 ? 16.330 -4.470 -13.650 1.00 98.50 100 VAL A C 1
ATOM 810 O O . VAL A 1 100 ? 16.154 -4.245 -12.457 1.00 98.50 100 VAL A O 1
ATOM 813 N N . ALA A 1 101 ? 15.404 -4.191 -14.572 1.00 98.50 101 ALA A N 1
ATOM 814 C CA . ALA A 1 101 ? 14.106 -3.608 -14.241 1.00 98.50 101 ALA A CA 1
ATOM 815 C C . ALA A 1 101 ? 13.265 -4.519 -13.343 1.00 98.50 101 ALA A C 1
ATOM 817 O O . ALA A 1 101 ? 12.744 -4.065 -12.324 1.00 98.50 101 ALA A O 1
ATOM 818 N N . GLU A 1 102 ? 13.198 -5.808 -13.680 1.00 98.62 102 GLU A N 1
ATOM 819 C CA . GLU A 1 102 ? 12.496 -6.822 -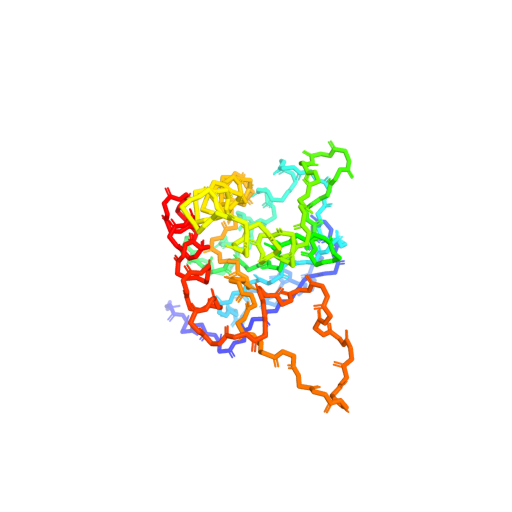12.894 1.00 98.62 102 GLU A CA 1
ATOM 820 C C . GLU A 1 102 ? 13.078 -6.937 -11.476 1.00 98.62 102 GLU A C 1
ATOM 822 O O . GLU A 1 102 ? 12.346 -6.888 -10.485 1.00 98.62 102 GLU A O 1
ATOM 827 N N . ALA A 1 103 ? 14.408 -7.016 -11.358 1.00 98.69 103 ALA A N 1
ATOM 828 C CA . ALA A 1 103 ? 15.079 -7.071 -10.063 1.00 98.69 103 ALA A CA 1
ATOM 829 C C . ALA A 1 103 ? 14.851 -5.792 -9.238 1.00 98.69 103 ALA A C 1
ATOM 831 O O . ALA A 1 103 ? 14.575 -5.871 -8.039 1.00 98.69 103 ALA A O 1
ATOM 832 N N . ALA A 1 104 ? 14.929 -4.621 -9.876 1.00 98.69 104 ALA A N 1
ATOM 833 C CA . ALA A 1 104 ? 14.755 -3.331 -9.218 1.00 98.69 104 ALA A CA 1
ATOM 834 C C . ALA A 1 104 ? 13.330 -3.145 -8.682 1.00 98.69 104 ALA A C 1
ATOM 836 O O . ALA A 1 104 ? 13.163 -2.760 -7.523 1.00 98.69 104 ALA A O 1
ATOM 837 N N . ILE A 1 105 ? 12.303 -3.448 -9.484 1.00 98.75 105 ILE A N 1
ATOM 838 C CA . ILE A 1 105 ? 10.914 -3.283 -9.045 1.00 98.75 105 ILE A CA 1
ATOM 839 C C . ILE A 1 105 ? 10.544 -4.302 -7.968 1.00 98.75 105 ILE A C 1
ATOM 841 O O . ILE A 1 105 ? 9.930 -3.940 -6.964 1.00 98.75 105 ILE A O 1
ATOM 845 N N . LYS A 1 106 ? 11.003 -5.553 -8.101 1.00 98.81 106 LYS A N 1
ATOM 846 C CA . LYS A 1 106 ? 10.797 -6.584 -7.081 1.00 98.81 106 LYS A CA 1
ATOM 847 C C . LYS A 1 106 ? 11.414 -6.179 -5.745 1.00 98.81 106 LYS A C 1
ATOM 849 O O . LYS A 1 106 ? 10.768 -6.316 -4.708 1.00 98.81 106 LYS A O 1
ATOM 854 N N . LEU A 1 107 ? 12.639 -5.646 -5.759 1.00 98.69 107 LEU A N 1
ATOM 855 C CA . LEU A 1 107 ? 13.286 -5.124 -4.555 1.00 98.69 107 LEU A CA 1
ATOM 856 C C . LEU A 1 107 ? 12.511 -3.935 -3.975 1.00 98.69 107 LEU A C 1
ATOM 858 O O . LEU A 1 107 ? 12.271 -3.900 -2.770 1.00 98.69 107 LEU A O 1
ATOM 862 N N . ASN A 1 108 ? 12.070 -2.995 -4.816 1.00 98.69 108 ASN A N 1
ATOM 863 C CA . ASN A 1 108 ? 11.282 -1.849 -4.367 1.00 98.69 108 ASN A CA 1
ATOM 864 C C . ASN A 1 108 ? 9.996 -2.279 -3.649 1.00 98.69 108 ASN A C 1
ATOM 866 O O . ASN A 1 108 ? 9.709 -1.771 -2.568 1.00 98.69 108 ASN A O 1
ATOM 870 N N . TYR A 1 109 ? 9.247 -3.228 -4.208 1.00 98.75 109 TYR A N 1
ATOM 871 C CA . TYR A 1 109 ? 8.009 -3.713 -3.599 1.00 98.75 109 TYR A CA 1
ATOM 872 C C . TYR A 1 109 ? 8.243 -4.620 -2.385 1.00 98.75 109 TYR A C 1
ATOM 874 O O . TYR A 1 109 ? 7.441 -4.604 -1.456 1.00 98.75 109 TYR A O 1
ATOM 882 N N . ARG A 1 110 ? 9.372 -5.337 -2.319 1.00 98.69 110 ARG A N 1
ATOM 883 C CA . ARG A 1 110 ? 9.780 -6.053 -1.100 1.00 98.69 110 ARG A CA 1
ATOM 884 C C . ARG A 1 110 ? 10.052 -5.094 0.060 1.00 98.69 110 ARG A C 1
ATOM 886 O O . ARG A 1 110 ? 9.611 -5.354 1.173 1.00 98.69 110 ARG A O 1
ATOM 893 N N . LEU A 1 111 ? 10.739 -3.984 -0.210 1.00 98.38 111 LEU A N 1
ATOM 894 C CA . LEU A 1 111 ? 10.984 -2.942 0.789 1.00 98.38 111 LEU A CA 1
ATOM 895 C C . LEU A 1 111 ? 9.683 -2.227 1.193 1.00 98.38 111 LEU A C 1
ATOM 897 O O . LEU A 1 111 ? 9.509 -1.925 2.365 1.00 98.38 111 LEU A O 1
ATOM 901 N N . ILE A 1 112 ? 8.745 -2.002 0.255 1.00 98.56 112 ILE A N 1
ATOM 902 C CA . ILE A 1 112 ? 7.384 -1.533 0.597 1.00 98.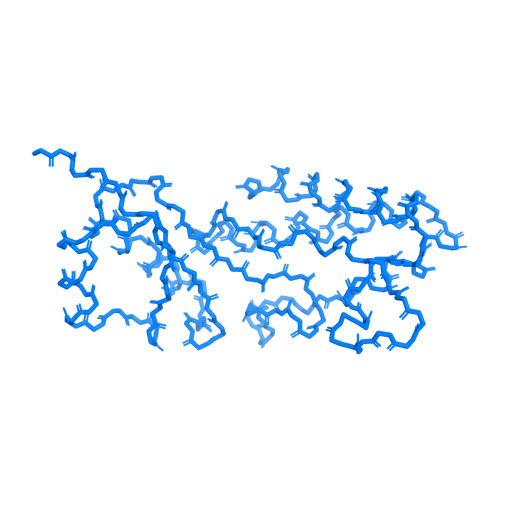56 112 ILE A CA 1
ATOM 903 C C . ILE A 1 112 ? 6.738 -2.501 1.589 1.00 98.56 112 ILE A C 1
ATOM 905 O O . ILE A 1 112 ? 6.278 -2.079 2.643 1.00 98.56 112 ILE A O 1
ATOM 909 N N . ALA A 1 113 ? 6.710 -3.796 1.272 1.00 98.69 113 ALA A N 1
ATOM 910 C CA . ALA A 1 113 ? 6.072 -4.781 2.137 1.00 98.69 113 ALA A CA 1
ATOM 911 C C . ALA A 1 113 ? 6.694 -4.838 3.537 1.00 98.69 113 ALA A C 1
ATOM 913 O O . ALA A 1 113 ? 5.965 -4.988 4.514 1.00 98.69 113 ALA A O 1
ATOM 914 N N . GLU A 1 114 ? 8.012 -4.668 3.657 1.00 98.19 114 GLU A N 1
ATOM 915 C CA . GLU A 1 114 ? 8.676 -4.571 4.958 1.00 98.19 114 GLU A CA 1
ATOM 916 C C . GLU A 1 114 ? 8.171 -3.374 5.779 1.00 98.19 114 GLU A C 1
ATOM 918 O O . GLU A 1 114 ? 7.730 -3.568 6.916 1.00 98.19 114 GLU A O 1
ATOM 923 N N . ASP A 1 115 ? 8.140 -2.175 5.185 1.00 98.06 115 ASP A N 1
ATOM 924 C CA . ASP A 1 115 ? 7.625 -0.957 5.826 1.00 98.06 115 ASP A CA 1
ATOM 925 C C . ASP A 1 115 ? 6.160 -1.131 6.280 1.00 98.06 115 ASP A C 1
ATOM 927 O O . ASP A 1 115 ? 5.790 -0.782 7.408 1.00 98.06 115 ASP A O 1
ATOM 931 N N . LEU A 1 116 ? 5.321 -1.721 5.421 1.00 98.69 116 LEU A N 1
ATOM 932 C CA . LEU A 1 116 ? 3.901 -1.958 5.692 1.00 98.69 116 LEU A CA 1
ATOM 933 C C . LEU A 1 116 ? 3.685 -2.982 6.810 1.00 98.69 116 LEU A C 1
ATOM 935 O O . LEU A 1 116 ? 2.913 -2.737 7.744 1.00 98.69 116 LEU A O 1
ATOM 939 N N . ARG A 1 117 ? 4.407 -4.104 6.764 1.00 98.31 117 ARG A N 1
ATOM 940 C CA . ARG A 1 117 ? 4.299 -5.172 7.761 1.00 98.31 117 ARG A CA 1
ATOM 941 C C . ARG A 1 117 ? 4.714 -4.682 9.148 1.00 98.31 117 ARG A C 1
ATOM 943 O O . ARG A 1 117 ? 4.072 -5.043 10.135 1.00 98.31 117 ARG A O 1
ATOM 950 N N . LEU A 1 118 ? 5.737 -3.827 9.238 1.00 97.75 118 LEU A N 1
ATOM 951 C CA . LEU A 1 118 ? 6.161 -3.188 10.493 1.00 97.75 118 LEU A CA 1
ATOM 952 C C . LEU A 1 118 ? 5.089 -2.257 11.087 1.00 97.75 118 LEU A C 1
ATOM 954 O O . LEU A 1 118 ? 5.025 -2.089 12.307 1.00 97.75 118 LEU A O 1
ATOM 958 N N . CYS A 1 119 ? 4.215 -1.704 10.246 1.00 98.50 119 CYS A N 1
ATOM 959 C CA . CYS A 1 119 ? 3.053 -0.908 10.647 1.00 98.50 119 CYS A CA 1
ATOM 960 C C . CYS A 1 119 ? 1.793 -1.758 10.923 1.00 98.50 119 CYS A C 1
ATOM 962 O O . CYS A 1 119 ? 0.757 -1.224 11.321 1.00 98.50 119 CYS A O 1
ATOM 964 N N . GLY A 1 120 ? 1.857 -3.078 10.719 1.00 98.31 120 GLY A N 1
ATOM 965 C CA . GLY A 1 120 ? 0.720 -3.991 10.860 1.00 98.31 120 GLY A CA 1
ATOM 966 C C . GLY A 1 120 ? -0.263 -3.971 9.682 1.00 98.31 120 GLY A C 1
ATOM 967 O O . GLY A 1 120 ? -1.368 -4.503 9.816 1.00 98.31 120 GLY A O 1
ATOM 968 N N . ILE A 1 121 ? 0.126 -3.386 8.549 1.00 98.75 121 ILE A N 1
ATOM 969 C CA . ILE A 1 121 ? -0.644 -3.327 7.300 1.00 98.75 121 ILE A CA 1
ATOM 970 C C . ILE A 1 121 ? -0.345 -4.592 6.490 1.00 98.75 121 ILE A C 1
ATOM 972 O O . ILE A 1 121 ? 0.811 -5.002 6.402 1.00 98.75 121 ILE A O 1
ATOM 976 N N . ASN A 1 122 ? -1.377 -5.232 5.939 1.00 97.12 122 ASN A N 1
ATOM 977 C CA . ASN A 1 122 ? -1.256 -6.546 5.294 1.00 97.12 122 ASN A CA 1
ATOM 978 C C . ASN A 1 122 ? -1.879 -6.624 3.898 1.00 97.12 122 ASN A C 1
ATOM 980 O O . ASN A 1 122 ? -1.927 -7.707 3.334 1.00 97.12 122 ASN A O 1
ATOM 984 N N . ILE A 1 123 ? -2.366 -5.508 3.357 1.00 98.50 123 ILE A N 1
ATOM 985 C CA . ILE A 1 123 ? -2.787 -5.403 1.962 1.00 98.50 123 ILE A CA 1
ATOM 986 C C . ILE A 1 123 ? -2.289 -4.065 1.419 1.00 98.50 123 ILE A C 1
ATOM 988 O O . ILE A 1 123 ? -2.484 -3.018 2.040 1.00 98.50 123 ILE A O 1
ATOM 992 N N . ASN A 1 124 ? -1.676 -4.096 0.242 1.00 98.62 124 ASN A N 1
ATOM 993 C CA . ASN A 1 124 ? -1.340 -2.903 -0.522 1.00 98.62 124 ASN A CA 1
ATOM 994 C C . ASN A 1 124 ? -2.182 -2.871 -1.800 1.00 98.62 124 ASN A C 1
ATOM 996 O O . ASN A 1 124 ? -2.232 -3.862 -2.526 1.00 98.62 124 ASN A O 1
ATOM 1000 N N . CYS A 1 125 ? -2.817 -1.742 -2.098 1.00 98.31 125 CYS A N 1
ATOM 1001 C CA . CYS A 1 125 ? -3.591 -1.523 -3.320 1.00 98.31 125 CYS A CA 1
ATOM 1002 C C . CYS A 1 125 ? -2.663 -1.192 -4.504 1.00 98.31 125 CYS A C 1
ATOM 1004 O O . CYS A 1 125 ? -2.779 -0.149 -5.139 1.00 98.31 125 CYS A O 1
ATOM 1006 N N . ALA A 1 126 ? -1.691 -2.064 -4.760 1.00 97.62 126 ALA A N 1
ATOM 1007 C CA . ALA A 1 126 ? -0.681 -1.932 -5.801 1.00 97.62 126 ALA A CA 1
ATOM 1008 C C . ALA A 1 126 ? -0.252 -3.340 -6.268 1.00 97.62 126 ALA A C 1
ATOM 1010 O O . ALA A 1 126 ? -0.370 -4.289 -5.489 1.00 97.62 126 ALA A O 1
ATOM 1011 N N . PRO A 1 127 ? 0.283 -3.514 -7.489 1.00 97.81 127 PRO A N 1
ATOM 1012 C CA . PRO A 1 127 ? 0.659 -2.490 -8.470 1.00 97.81 127 PRO A CA 1
ATOM 1013 C C . PRO A 1 127 ? -0.506 -1.998 -9.345 1.00 97.81 127 PRO A C 1
ATOM 1015 O O . PRO A 1 127 ? -1.516 -2.680 -9.504 1.00 97.81 127 PRO A O 1
ATOM 1018 N N . VAL A 1 128 ? -0.316 -0.841 -9.983 1.00 97.06 128 VAL A N 1
ATOM 1019 C CA . VAL A 1 128 ? -1.153 -0.385 -11.103 1.00 97.06 128 VAL A CA 1
ATOM 1020 C C . VAL A 1 128 ? -0.809 -1.192 -12.353 1.00 97.06 128 VAL A C 1
ATOM 1022 O O . VAL A 1 128 ? 0.362 -1.315 -12.715 1.00 97.06 128 VAL A O 1
ATOM 1025 N N . LEU A 1 129 ? -1.834 -1.732 -13.013 1.00 97.50 129 LEU A N 1
ATOM 1026 C CA . LEU A 1 129 ? -1.711 -2.528 -14.243 1.00 97.50 129 LEU A CA 1
ATOM 1027 C C . LEU A 1 129 ? -2.385 -1.859 -15.450 1.00 97.50 129 LEU A C 1
ATOM 1029 O O . LEU A 1 129 ? -2.539 -2.481 -16.500 1.00 97.50 129 LEU A O 1
ATOM 1033 N N . ASP A 1 130 ? -2.792 -0.601 -15.298 1.00 95.81 130 ASP A N 1
ATOM 1034 C CA . ASP A 1 130 ? -3.420 0.167 -16.362 1.00 95.81 130 ASP A CA 1
ATOM 1035 C C . ASP A 1 130 ? -2.433 0.433 -17.504 1.00 95.81 130 ASP A C 1
ATOM 1037 O O . ASP A 1 130 ? -1.258 0.746 -17.286 1.00 95.81 130 ASP A O 1
ATOM 1041 N N . LEU A 1 131 ? -2.938 0.342 -18.735 1.00 94.12 131 LEU A N 1
ATOM 1042 C CA . LEU A 1 131 ? -2.224 0.739 -19.943 1.00 94.12 131 LEU A CA 1
ATOM 1043 C C . LEU A 1 131 ? -2.667 2.155 -20.329 1.00 94.12 131 LEU A C 1
ATOM 1045 O O . LEU A 1 131 ? -3.857 2.357 -20.575 1.00 94.12 131 LEU A O 1
ATOM 1049 N N . PRO A 1 132 ? -1.754 3.138 -20.411 1.00 90.62 132 PRO A N 1
ATOM 1050 C CA . PRO A 1 132 ? -2.085 4.466 -20.912 1.00 90.62 132 PRO A CA 1
ATOM 1051 C C . PRO A 1 132 ? -2.617 4.396 -22.348 1.00 90.62 132 PRO A C 1
ATOM 1053 O O . PRO A 1 132 ? -1.962 3.839 -23.232 1.00 90.62 132 PRO A O 1
ATOM 1056 N N . ILE A 1 133 ? -3.789 4.990 -22.588 1.00 88.38 133 ILE A N 1
ATOM 1057 C CA . ILE A 1 133 ? -4.422 5.066 -23.912 1.00 88.38 133 ILE A CA 1
ATOM 1058 C C . ILE A 1 133 ? -4.386 6.525 -24.390 1.00 88.38 133 ILE A C 1
ATOM 1060 O O . ILE A 1 133 ? -4.768 7.414 -23.626 1.00 88.38 133 ILE A O 1
ATOM 1064 N N . PRO A 1 134 ? -3.967 6.810 -25.640 1.00 85.88 134 PRO A N 1
ATOM 1065 C CA . PRO A 1 134 ? -4.018 8.164 -26.186 1.00 85.88 134 PRO A CA 1
ATOM 1066 C C . PRO A 1 134 ? -5.419 8.782 -26.068 1.00 85.88 134 PRO A C 1
ATOM 1068 O O . PRO A 1 134 ? -6.400 8.193 -26.516 1.00 85.88 134 PRO A O 1
ATOM 1071 N N . GLY A 1 135 ? -5.507 9.975 -25.474 1.00 84.31 135 GLY A N 1
ATOM 1072 C CA . GLY A 1 135 ? -6.770 10.692 -25.260 1.00 84.31 135 GLY A CA 1
ATOM 1073 C C . GLY A 1 135 ? -7.544 10.297 -23.995 1.00 84.31 135 GLY A C 1
ATOM 1074 O O . GLY A 1 135 ? -8.587 10.893 -23.735 1.00 84.31 135 GLY A O 1
ATOM 1075 N N . ALA A 1 136 ? -7.054 9.335 -23.208 1.00 85.44 136 ALA A N 1
ATOM 1076 C CA . ALA A 1 136 ? -7.572 9.065 -21.868 1.00 85.44 136 ALA A CA 1
ATOM 1077 C C . ALA A 1 136 ? -7.059 10.092 -20.840 1.00 85.44 136 ALA A C 1
ATOM 1079 O O . ALA A 1 136 ? -6.101 10.823 -21.095 1.00 85.44 136 ALA A O 1
ATOM 1080 N N . ASP A 1 137 ? -7.708 10.132 -19.675 1.00 83.00 137 ASP A N 1
ATOM 1081 C CA . ASP A 1 137 ? -7.316 10.983 -18.547 1.00 83.00 137 ASP A CA 1
ATOM 1082 C C . ASP A 1 137 ? -5.898 10.637 -18.043 1.00 83.00 137 ASP A C 1
ATOM 1084 O O . ASP A 1 137 ? -5.530 9.464 -17.933 1.00 83.00 137 ASP A O 1
ATOM 1088 N N . ASP A 1 138 ? -5.107 11.659 -17.705 1.00 84.69 138 ASP A N 1
ATOM 1089 C CA . ASP A 1 138 ? -3.724 11.522 -17.221 1.00 84.69 138 ASP A CA 1
ATOM 1090 C C . ASP A 1 138 ? -3.631 11.124 -15.728 1.00 84.69 138 ASP A C 1
ATOM 1092 O O . ASP A 1 138 ? -2.557 11.106 -15.123 1.00 84.69 138 ASP A O 1
ATOM 1096 N N . VAL A 1 139 ? -4.755 10.761 -15.097 1.00 87.75 139 VAL A N 1
ATOM 1097 C CA . VAL A 1 139 ? -4.820 10.279 -13.706 1.00 87.75 139 VAL A CA 1
ATOM 1098 C C . VAL A 1 139 ? -3.877 9.099 -13.433 1.00 87.75 139 VAL A C 1
ATOM 1100 O O . VAL A 1 139 ? -3.341 8.975 -12.323 1.00 87.75 139 VAL A O 1
ATOM 1103 N N . ILE A 1 140 ? -3.637 8.246 -14.435 1.00 89.12 140 ILE A N 1
ATOM 1104 C CA . ILE A 1 140 ? -2.626 7.187 -14.360 1.00 89.12 140 ILE A CA 1
ATOM 1105 C C . ILE A 1 140 ? -1.233 7.792 -14.545 1.00 89.12 140 ILE A C 1
ATOM 1107 O O . ILE A 1 140 ? -0.422 7.718 -13.621 1.00 89.12 140 ILE A O 1
ATOM 1111 N N . GLY A 1 141 ? -0.963 8.424 -15.689 1.00 90.88 141 GLY A N 1
ATOM 1112 C CA . GLY A 1 141 ? 0.301 9.106 -15.975 1.00 90.88 141 GLY A CA 1
ATOM 1113 C C . GLY A 1 141 ? 1.534 8.273 -15.600 1.00 90.88 141 GLY A C 1
ATOM 1114 O O . GLY A 1 141 ? 1.729 7.152 -16.072 1.00 90.88 141 GLY A O 1
ATOM 1115 N N . ASP A 1 142 ? 2.351 8.801 -14.688 1.00 94.06 142 ASP A N 1
ATOM 1116 C CA . ASP A 1 142 ? 3.589 8.179 -14.190 1.00 94.06 142 ASP A CA 1
ATOM 1117 C C . ASP A 1 142 ? 3.401 6.929 -13.298 1.00 94.06 142 ASP A C 1
ATOM 1119 O O . ASP A 1 142 ? 4.387 6.273 -12.939 1.00 94.06 142 ASP A O 1
ATOM 1123 N N . ARG A 1 143 ? 2.156 6.569 -12.961 1.00 97.00 143 ARG A N 1
ATOM 1124 C CA . ARG A 1 143 ? 1.807 5.342 -12.221 1.00 97.00 143 ARG A CA 1
ATOM 1125 C C . ARG A 1 143 ? 1.772 4.103 -13.113 1.00 97.00 143 ARG A C 1
ATOM 1127 O O . ARG A 1 143 ? 1.804 2.990 -12.596 1.00 97.00 143 ARG A O 1
ATOM 1134 N N . ALA A 1 144 ? 1.727 4.270 -14.434 1.00 96.50 144 ALA A N 1
ATOM 1135 C CA . ALA A 1 144 ? 1.787 3.145 -15.356 1.00 96.50 144 ALA A CA 1
ATOM 1136 C C . ALA A 1 144 ? 3.184 2.511 -15.380 1.00 96.50 144 ALA A C 1
ATOM 1138 O O . ALA A 1 144 ? 4.210 3.194 -15.409 1.00 96.50 144 ALA A O 1
ATOM 1139 N N . LEU A 1 145 ? 3.220 1.180 -15.450 1.00 97.19 145 LEU A N 1
ATOM 1140 C CA . LEU A 1 145 ? 4.457 0.416 -15.627 1.00 97.19 145 LEU A CA 1
ATOM 1141 C C . LEU A 1 145 ? 4.988 0.464 -17.065 1.00 97.19 145 LEU A C 1
ATOM 1143 O O . LEU A 1 145 ? 6.139 0.103 -17.303 1.00 97.19 145 LEU A O 1
ATOM 1147 N N . GLY A 1 146 ? 4.167 0.898 -18.019 1.00 95.19 146 GLY A N 1
ATOM 1148 C CA . GLY A 1 146 ? 4.477 0.991 -19.442 1.00 95.19 146 GLY A CA 1
ATOM 1149 C C . GLY A 1 146 ? 3.203 1.131 -20.272 1.00 95.19 146 GLY A C 1
ATOM 1150 O O . GLY A 1 146 ? 2.107 1.186 -19.722 1.00 95.19 146 GLY A O 1
ATOM 1151 N N . SER A 1 147 ? 3.352 1.174 -21.594 1.00 93.56 147 SER A N 1
ATOM 1152 C CA . SER A 1 147 ? 2.240 1.193 -22.559 1.00 93.56 147 SER A CA 1
ATOM 1153 C C . SER A 1 147 ? 2.072 -0.122 -23.328 1.00 93.56 147 SER A C 1
ATOM 1155 O O . SER A 1 147 ? 1.144 -0.254 -24.120 1.00 93.56 147 SER A O 1
ATOM 1157 N N . ASP A 1 148 ? 2.953 -1.096 -23.093 1.00 94.50 148 ASP A N 1
ATOM 1158 C CA . ASP A 1 148 ? 2.886 -2.437 -23.669 1.00 94.50 148 ASP A CA 1
ATOM 1159 C C . ASP A 1 148 ? 2.422 -3.460 -22.622 1.00 94.50 148 ASP A C 1
ATOM 1161 O O . ASP A 1 148 ? 2.910 -3.483 -21.488 1.00 94.50 148 ASP A O 1
ATOM 1165 N N . ALA A 1 149 ? 1.494 -4.334 -23.014 1.00 97.00 149 ALA A N 1
ATOM 1166 C CA . ALA A 1 149 ? 0.902 -5.320 -22.116 1.00 97.00 149 ALA A CA 1
ATOM 1167 C C . ALA A 1 149 ? 1.935 -6.326 -21.582 1.00 97.00 149 ALA A C 1
ATOM 1169 O O . ALA A 1 149 ? 1.872 -6.692 -20.408 1.00 97.00 149 ALA A O 1
ATOM 1170 N N . ALA A 1 150 ? 2.904 -6.758 -22.398 1.00 96.94 150 ALA A N 1
ATOM 1171 C CA . ALA A 1 150 ? 3.911 -7.721 -21.957 1.00 96.94 150 ALA A CA 1
ATOM 1172 C C . ALA A 1 150 ? 4.856 -7.102 -20.916 1.00 96.94 150 ALA A C 1
ATOM 1174 O O . ALA A 1 150 ? 5.157 -7.737 -19.902 1.00 96.94 150 ALA A O 1
ATOM 1175 N N . GLN A 1 151 ? 5.258 -5.844 -21.112 1.00 97.44 151 GLN A N 1
ATOM 1176 C CA . GLN A 1 151 ? 6.013 -5.082 -20.115 1.00 97.44 151 GLN A CA 1
ATOM 1177 C C . GLN A 1 151 ? 5.239 -4.936 -18.796 1.00 97.44 151 GLN A C 1
ATOM 1179 O O . GLN A 1 151 ? 5.795 -5.215 -17.729 1.00 97.44 151 GLN A O 1
ATOM 1184 N N . VAL A 1 152 ? 3.966 -4.523 -18.852 1.00 98.25 152 VAL A N 1
ATOM 1185 C CA . VAL A 1 152 ? 3.129 -4.347 -17.651 1.00 98.25 152 VAL A CA 1
ATOM 1186 C C . VAL A 1 152 ? 2.949 -5.665 -16.903 1.00 98.25 152 VAL A C 1
ATOM 1188 O O . VAL A 1 152 ? 3.094 -5.688 -15.684 1.00 98.25 152 VAL A O 1
ATOM 1191 N N . VAL A 1 153 ? 2.708 -6.774 -17.607 1.00 98.44 153 VAL A N 1
ATOM 1192 C CA . VAL A 1 153 ? 2.581 -8.100 -16.982 1.00 98.44 153 VAL A CA 1
ATOM 1193 C C . VAL A 1 153 ? 3.875 -8.506 -16.278 1.00 98.44 153 VAL A C 1
ATOM 1195 O O . VAL A 1 153 ? 3.831 -8.911 -15.117 1.00 98.44 153 VAL A O 1
ATOM 1198 N N . LEU A 1 154 ? 5.032 -8.371 -16.934 1.00 98.50 154 LEU A N 1
ATOM 1199 C CA . LEU A 1 154 ? 6.320 -8.766 -16.352 1.00 98.50 154 LEU A CA 1
ATOM 1200 C C . LEU A 1 154 ? 6.660 -7.951 -15.098 1.00 98.50 154 LEU A C 1
ATOM 1202 O O . LEU A 1 154 ? 6.966 -8.517 -14.047 1.00 98.50 154 LEU A O 1
ATOM 1206 N N . LEU A 1 155 ? 6.566 -6.622 -15.181 1.00 98.75 155 LEU A N 1
ATOM 1207 C CA . LEU A 1 155 ? 6.855 -5.750 -14.042 1.00 98.75 155 LEU A CA 1
ATOM 1208 C C . LEU A 1 155 ? 5.782 -5.856 -12.946 1.00 98.75 155 LEU A C 1
ATOM 1210 O O . LEU A 1 155 ? 6.103 -5.783 -11.758 1.00 98.75 155 LEU A O 1
ATOM 1214 N N . GLY A 1 156 ? 4.523 -6.075 -13.324 1.00 98.62 156 GLY A N 1
ATOM 1215 C CA . GLY A 1 156 ? 3.404 -6.283 -12.409 1.00 98.62 156 GLY A CA 1
ATOM 1216 C C . GLY A 1 156 ? 3.585 -7.548 -11.576 1.00 98.62 156 GLY A C 1
ATOM 1217 O O . GLY A 1 156 ? 3.536 -7.492 -10.349 1.00 98.62 156 GLY A O 1
ATOM 1218 N N . LEU A 1 157 ? 3.912 -8.675 -12.216 1.00 98.75 157 LEU A N 1
ATOM 1219 C CA . LEU A 1 157 ? 4.227 -9.926 -11.520 1.00 98.75 157 LEU A CA 1
ATOM 1220 C C . LEU A 1 157 ? 5.440 -9.779 -10.593 1.00 98.75 157 LEU A C 1
ATOM 1222 O O . LEU A 1 157 ? 5.414 -10.280 -9.468 1.00 98.75 157 LEU A O 1
ATOM 1226 N N . ALA A 1 158 ? 6.482 -9.065 -11.024 1.00 98.75 158 ALA A N 1
ATOM 1227 C CA . ALA A 1 158 ? 7.648 -8.788 -10.188 1.00 98.75 158 ALA A CA 1
ATOM 1228 C C . ALA A 1 158 ? 7.298 -7.933 -8.957 1.00 98.75 158 ALA A C 1
ATOM 1230 O O . ALA A 1 158 ? 7.795 -8.203 -7.861 1.00 98.75 158 ALA A O 1
ATOM 1231 N N . SER A 1 159 ? 6.401 -6.956 -9.115 1.00 98.75 159 SER A N 1
ATOM 1232 C CA . SER A 1 159 ? 5.865 -6.132 -8.022 1.00 98.75 159 SER A CA 1
ATOM 1233 C C . SER A 1 159 ? 5.079 -6.980 -7.020 1.00 98.75 159 SER A C 1
ATOM 1235 O O . SER A 1 159 ? 5.392 -6.966 -5.828 1.00 98.75 159 SER A O 1
ATOM 1237 N N . CYS A 1 160 ? 4.136 -7.799 -7.504 1.00 98.62 160 CYS A N 1
ATOM 1238 C CA . CYS A 1 160 ? 3.371 -8.740 -6.680 1.00 98.62 160 CYS A CA 1
ATOM 1239 C C . CYS A 1 160 ? 4.289 -9.727 -5.945 1.00 98.62 160 CYS A C 1
ATOM 1241 O O . CYS A 1 160 ? 4.123 -9.968 -4.753 1.00 98.62 160 CYS A O 1
ATOM 1243 N N . GLY A 1 161 ? 5.303 -10.265 -6.630 1.00 98.69 161 GLY A N 1
ATOM 1244 C CA . GLY A 1 161 ? 6.299 -11.145 -6.022 1.00 98.69 161 GLY A CA 1
ATOM 1245 C C . GLY A 1 161 ? 7.149 -10.444 -4.959 1.00 98.69 161 GLY A C 1
ATOM 1246 O O . GLY A 1 161 ? 7.531 -11.069 -3.971 1.00 98.69 161 GLY A O 1
ATOM 1247 N N . GLY A 1 162 ? 7.431 -9.150 -5.135 1.00 98.69 162 GLY A N 1
ATOM 1248 C CA . GLY A 1 162 ? 8.070 -8.306 -4.128 1.00 98.69 162 GLY A CA 1
ATOM 1249 C C . GLY A 1 162 ? 7.228 -8.222 -2.857 1.00 98.69 162 GLY A C 1
ATOM 1250 O O . GLY A 1 162 ? 7.725 -8.594 -1.791 1.00 98.69 162 GLY A O 1
ATOM 1251 N N . LEU A 1 163 ? 5.955 -7.831 -2.996 1.00 98.69 163 LEU A N 1
ATOM 1252 C CA . LEU A 1 163 ? 4.999 -7.724 -1.887 1.00 98.69 163 LEU A CA 1
ATOM 1253 C C . LEU A 1 163 ? 4.835 -9.051 -1.139 1.00 98.69 163 LEU A C 1
ATOM 1255 O O . LEU A 1 163 ? 5.144 -9.131 0.054 1.00 98.69 163 LEU A O 1
ATOM 1259 N N . ALA A 1 164 ? 4.509 -10.117 -1.874 1.00 98.31 164 ALA A N 1
ATOM 1260 C CA . ALA A 1 164 ? 4.281 -11.441 -1.306 1.00 98.31 164 ALA A CA 1
ATOM 1261 C C . ALA A 1 164 ? 5.517 -11.965 -0.557 1.00 98.31 164 ALA A C 1
ATOM 1263 O O . ALA A 1 164 ? 5.403 -12.554 0.517 1.00 98.31 164 ALA A O 1
ATOM 1264 N N . SER A 1 165 ? 6.726 -11.706 -1.075 1.00 97.94 165 SER A N 1
ATOM 1265 C CA . SER A 1 165 ? 7.970 -12.108 -0.403 1.00 97.94 165 SER A CA 1
ATOM 1266 C C . SER A 1 165 ? 8.235 -11.357 0.909 1.00 97.94 165 SER A C 1
ATOM 1268 O O . SER A 1 165 ? 9.029 -11.830 1.729 1.00 97.94 165 SER A O 1
ATOM 1270 N N . GLY A 1 166 ? 7.628 -10.180 1.088 1.00 96.81 166 GLY A N 1
ATOM 1271 C CA . GLY A 1 166 ? 7.666 -9.385 2.315 1.00 96.81 166 GLY A CA 1
ATOM 1272 C C . GLY A 1 166 ? 6.475 -9.629 3.251 1.00 96.81 166 GLY A C 1
ATOM 1273 O O . GLY A 1 166 ? 6.471 -9.091 4.356 1.00 96.81 166 GLY A O 1
ATOM 1274 N N . GLY A 1 167 ? 5.512 -10.469 2.853 1.00 95.44 167 GLY A N 1
ATOM 1275 C CA . GLY A 1 167 ? 4.353 -10.851 3.665 1.00 95.44 167 GLY A CA 1
ATOM 1276 C C . GLY A 1 167 ? 3.146 -9.913 3.559 1.00 95.44 167 GLY A C 1
ATOM 1277 O O . GLY A 1 167 ? 2.378 -9.841 4.519 1.00 95.44 167 GLY A O 1
ATOM 1278 N N . VAL A 1 168 ? 3.006 -9.201 2.435 1.00 97.00 168 VAL A N 1
ATOM 1279 C CA . VAL A 1 168 ? 1.870 -8.320 2.094 1.00 97.00 168 VAL A CA 1
ATOM 1280 C C . VAL A 1 168 ? 1.217 -8.785 0.799 1.00 97.00 168 VAL A C 1
ATOM 1282 O O . VAL A 1 168 ? 1.964 -9.263 -0.085 1.00 97.00 168 VAL A O 1
#

Radius of gyration: 17.44 Å; chains: 1; bounding box: 39×27×47 Å

Foldseek 3Di:
DLDDADADEEEADALADDPVRLCCCLPHLHQAYEYALRNDDALVSLLVRLVSSCVSSVHPPRAYEYAPQADPGHSDDPPRDDHGHALCVLLVVCVVPVVVSLVVLLQRLLSVLQSCVSSVHQYYPDDDLDADDPPDDCPCPSSHNYNDNVSSVSSRVSNVNSNVVSRD

Secondary structure (DSSP, 8-state):
--PPPEEEEE--SSSS--HHHHHHHHHH-EEEEEE-GGG-S-HHHHHHHHHHHHHHTT-TT--EEE---BTTB-SS-TTTS-----HHHHHHHHTT-HHHHHHHHHHHHHHHHHHHHHTT--EE-----PPP-TTS-TTSGGG-S-SSHHHHHHHHHHHHHHHHHHT-